Protein AF-A0A920N2B6-F1 (afdb_monomer_lite)

Foldseek 3Di:
DPPVVVVCCVVVVVVVVVVVCVVVVVVVVVVVVVVQCLCCQAVCDDPNHRNQQDVVNVGDHDHPPPSVDDPPPPD

Secondary structure (DSSP, 8-state):
--SHHHHHHHHHHHHHHHHHHHHHHHHHHHHHHHHHHHHHHHHSEETTEESS-BGGGTSSB---HHHHS-TT---

pLDDT: mean 70.46, std 12.67, range [40.31, 88.88]

Sequence (75 aa):
MGRAEGFAMKNGVAVSFMDGLGNGLGYSLILLLVAFVRELFGSGKLYGVTVLPLTTEGGWFEANGLLLLPPSASS

Radius of gyration: 22.32 Å; chains: 1; bounding box: 45×24×61 Å

Structure (mmCIF, N/CA/C/O backbone):
data_AF-A0A920N2B6-F1
#
_entry.id   AF-A0A920N2B6-F1
#
loop_
_atom_site.group_PDB
_atom_site.id
_atom_site.type_symbol
_atom_site.label_atom_id
_atom_site.label_alt_id
_atom_site.label_comp_id
_atom_site.label_asym_id
_atom_site.label_entity_id
_atom_site.label_seq_id
_atom_site.pdbx_PDB_ins_code
_atom_site.Cartn_x
_atom_site.Cartn_y
_atom_site.Cartn_z
_atom_site.occupancy
_atom_site.B_iso_or_equiv
_atom_site.auth_seq_id
_atom_site.auth_comp_id
_atom_site.auth_asym_id
_atom_site.auth_atom_id
_atom_site.pdbx_PDB_model_num
ATOM 1 N N . MET A 1 1 ? 27.949 6.203 -40.475 1.00 56.38 1 MET A N 1
ATOM 2 C CA . MET A 1 1 ? 27.148 6.442 -39.257 1.00 56.38 1 MET A CA 1
ATOM 3 C C . MET A 1 1 ? 25.744 6.762 -39.737 1.00 56.38 1 MET A C 1
ATOM 5 O O . MET A 1 1 ? 25.574 7.792 -40.357 1.00 56.38 1 MET A O 1
ATOM 9 N N . GLY A 1 2 ? 24.819 5.807 -39.700 1.00 54.34 2 GLY A N 1
ATOM 10 C CA . GLY A 1 2 ? 23.514 5.979 -40.364 1.00 54.34 2 GLY A CA 1
ATOM 11 C C . GLY A 1 2 ? 22.797 4.680 -40.734 1.00 54.34 2 GLY A C 1
ATOM 12 O O . GLY A 1 2 ? 21.605 4.690 -41.016 1.00 54.34 2 GLY A O 1
ATOM 13 N N . ARG A 1 3 ? 23.496 3.536 -40.701 1.00 57.56 3 ARG A N 1
ATOM 14 C CA . ARG A 1 3 ? 22.884 2.197 -40.853 1.00 57.56 3 ARG A CA 1
ATOM 15 C C . ARG A 1 3 ? 23.127 1.274 -39.654 1.00 57.56 3 ARG A C 1
ATOM 17 O O . ARG A 1 3 ? 22.269 0.454 -39.357 1.00 57.56 3 ARG A O 1
ATOM 24 N N . ALA A 1 4 ? 24.236 1.444 -38.930 1.00 54.28 4 ALA A N 1
ATOM 25 C CA . ALA A 1 4 ? 24.537 0.671 -37.720 1.00 54.28 4 ALA A CA 1
ATOM 26 C C . ALA A 1 4 ? 23.738 1.148 -36.487 1.00 54.28 4 ALA A C 1
ATOM 28 O O . ALA A 1 4 ? 23.272 0.328 -35.704 1.00 54.28 4 ALA A O 1
ATOM 29 N N . GLU A 1 5 ? 23.492 2.456 -36.357 1.00 56.81 5 GLU A N 1
ATOM 30 C CA . GLU A 1 5 ? 22.741 3.040 -35.230 1.00 56.81 5 GLU A CA 1
ATOM 31 C C . GLU A 1 5 ? 21.247 2.687 -35.296 1.00 56.81 5 GLU A C 1
ATOM 33 O O . GLU A 1 5 ? 20.645 2.307 -34.295 1.00 56.81 5 GLU A O 1
ATOM 38 N N . GLY A 1 6 ? 20.660 2.695 -36.498 1.00 53.28 6 GLY A N 1
ATOM 39 C CA . GLY A 1 6 ? 19.259 2.317 -36.706 1.00 53.28 6 GLY A CA 1
ATOM 40 C C . GLY A 1 6 ? 18.973 0.822 -36.509 1.00 53.28 6 GLY A C 1
ATOM 41 O O . GLY A 1 6 ? 17.865 0.460 -36.122 1.00 53.28 6 GLY A O 1
ATOM 42 N N . PHE A 1 7 ? 19.954 -0.062 -36.734 1.00 51.72 7 PHE A N 1
ATOM 43 C CA . PHE A 1 7 ? 19.781 -1.512 -36.548 1.00 51.72 7 PHE A CA 1
ATOM 44 C C . PHE A 1 7 ? 20.020 -1.954 -35.091 1.00 51.72 7 PHE A C 1
ATOM 46 O O . PHE A 1 7 ? 19.345 -2.869 -34.611 1.00 51.72 7 PHE A O 1
ATOM 53 N N . ALA A 1 8 ? 20.906 -1.257 -34.366 1.00 53.16 8 ALA A N 1
ATOM 54 C CA . ALA A 1 8 ? 21.091 -1.419 -32.922 1.00 53.16 8 ALA A CA 1
ATOM 55 C C . ALA A 1 8 ? 19.874 -0.914 -32.132 1.00 53.16 8 ALA A C 1
ATOM 57 O O . ALA A 1 8 ? 19.440 -1.568 -31.187 1.00 53.16 8 ALA A O 1
ATOM 58 N N . MET A 1 9 ? 19.251 0.187 -32.573 1.00 54.06 9 MET A N 1
ATOM 59 C CA . MET A 1 9 ? 18.012 0.672 -31.967 1.00 54.06 9 MET A CA 1
ATOM 60 C C . MET A 1 9 ? 16.836 -0.285 -32.189 1.00 54.06 9 MET A C 1
ATOM 62 O O . MET A 1 9 ? 16.080 -0.517 -31.263 1.00 54.06 9 MET A O 1
ATOM 66 N N . LYS A 1 10 ? 16.672 -0.942 -33.341 1.00 52.06 10 LYS A N 1
ATOM 67 C CA . LYS A 1 10 ? 15.501 -1.829 -33.530 1.00 52.06 10 LYS A CA 1
ATOM 68 C C . LYS A 1 10 ? 15.541 -3.131 -32.712 1.00 52.06 10 LYS A C 1
ATOM 70 O O . LYS A 1 10 ? 14.479 -3.601 -32.320 1.00 52.06 10 LYS A O 1
ATOM 75 N N . ASN A 1 11 ? 16.721 -3.688 -32.424 1.00 52.75 11 ASN A N 1
ATOM 76 C CA . ASN A 1 11 ? 16.852 -4.899 -31.594 1.00 52.75 11 ASN A CA 1
ATOM 77 C C . ASN A 1 11 ? 17.089 -4.577 -30.106 1.00 52.75 11 ASN A C 1
ATOM 79 O O . ASN A 1 11 ? 16.612 -5.305 -29.242 1.00 52.75 11 ASN A O 1
ATOM 83 N N . GLY A 1 12 ? 17.767 -3.466 -29.799 1.00 58.22 12 GLY A N 1
ATOM 84 C CA . GLY A 1 12 ? 17.991 -2.997 -28.431 1.00 58.22 12 GLY A CA 1
ATOM 85 C C . GLY A 1 12 ? 16.791 -2.269 -27.826 1.00 58.22 12 GLY A C 1
ATOM 86 O O . GLY A 1 12 ? 16.525 -2.454 -26.651 1.00 58.22 12 GLY A O 1
ATOM 87 N N . VAL A 1 13 ? 16.005 -1.506 -28.598 1.00 60.50 13 VAL A N 1
ATOM 88 C CA . VAL A 1 13 ? 14.857 -0.752 -28.050 1.00 60.50 13 VAL A CA 1
ATOM 89 C C . VAL A 1 13 ? 13.761 -1.685 -27.553 1.00 60.50 13 VAL A C 1
ATOM 91 O O . VAL A 1 13 ? 13.224 -1.430 -26.488 1.00 60.50 13 VAL A O 1
ATOM 94 N N . ALA A 1 14 ? 13.447 -2.780 -28.254 1.00 62.44 14 ALA A N 1
ATOM 95 C CA . ALA A 1 14 ? 12.442 -3.732 -27.773 1.00 62.44 14 ALA A CA 1
ATOM 96 C C . ALA A 1 14 ? 12.896 -4.446 -26.486 1.00 62.44 14 ALA A C 1
ATOM 98 O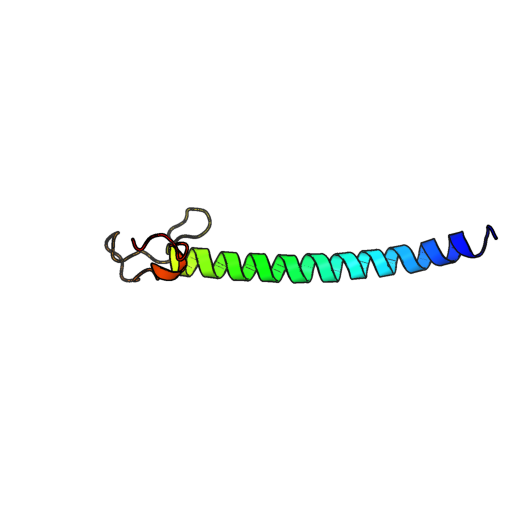 O . ALA A 1 14 ? 12.114 -4.579 -25.548 1.00 62.44 14 ALA A O 1
ATOM 99 N N . VAL A 1 15 ? 14.168 -4.853 -26.418 1.00 64.69 15 VAL A N 1
ATOM 100 C CA . VAL A 1 15 ? 14.749 -5.516 -25.239 1.00 64.69 15 VAL A CA 1
ATOM 101 C C . VAL A 1 15 ? 14.879 -4.543 -24.062 1.00 64.69 15 VAL A C 1
ATOM 103 O O . VAL A 1 15 ? 14.448 -4.869 -22.963 1.00 64.69 15 VAL A O 1
ATOM 106 N N . SER A 1 16 ? 15.378 -3.325 -24.280 1.00 67.19 16 SER A N 1
ATOM 107 C CA . SER A 1 16 ? 15.481 -2.281 -23.250 1.00 67.19 16 SER A CA 1
ATOM 108 C C . SER A 1 16 ? 14.122 -1.719 -22.824 1.00 67.19 16 SER A C 1
ATOM 110 O O . SER A 1 16 ? 13.969 -1.314 -21.677 1.00 67.19 16 SER A O 1
ATOM 112 N N . PHE A 1 17 ? 13.116 -1.712 -23.702 1.00 70.12 17 PHE A N 1
ATOM 113 C CA . PHE A 1 17 ? 11.739 -1.370 -23.337 1.00 70.12 17 PHE A CA 1
ATOM 114 C C . PHE A 1 17 ? 11.121 -2.455 -22.453 1.00 70.12 17 PHE A C 1
ATOM 116 O O . PHE A 1 17 ? 10.485 -2.133 -21.456 1.00 70.12 17 PHE A O 1
ATOM 123 N N . MET A 1 18 ? 11.352 -3.732 -22.770 1.00 69.12 18 MET A N 1
ATOM 124 C CA . MET A 1 18 ? 10.904 -4.861 -21.950 1.00 69.12 18 MET A CA 1
ATOM 125 C C . MET A 1 18 ? 11.616 -4.909 -20.590 1.00 69.12 18 MET A C 1
ATOM 127 O O . MET A 1 18 ? 10.978 -5.202 -19.585 1.00 69.12 18 MET A O 1
ATOM 131 N N . ASP A 1 19 ? 12.907 -4.574 -20.541 1.00 71.25 19 ASP A N 1
ATOM 132 C CA . ASP A 1 19 ? 13.695 -4.476 -19.304 1.00 71.25 19 ASP A CA 1
ATOM 133 C C . ASP A 1 19 ? 13.280 -3.265 -18.449 1.00 71.25 19 ASP A C 1
ATOM 135 O O . ASP A 1 19 ? 13.058 -3.382 -17.245 1.00 71.25 19 ASP A O 1
ATOM 139 N N . GLY A 1 20 ? 13.053 -2.106 -19.077 1.00 71.00 20 GLY A N 1
ATOM 140 C CA . GLY A 1 20 ? 12.497 -0.923 -18.416 1.00 71.00 20 GLY A CA 1
ATOM 141 C C . GLY A 1 20 ? 11.077 -1.153 -17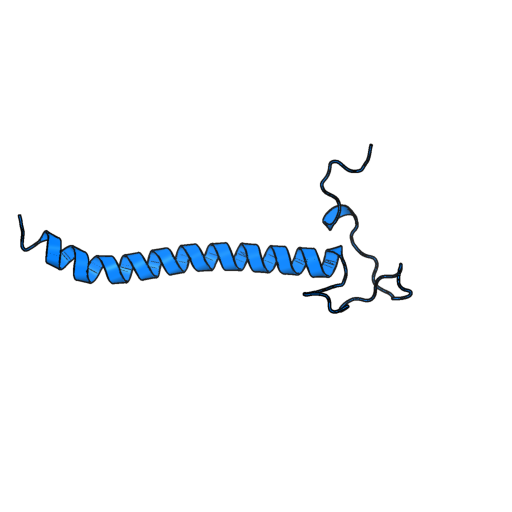.890 1.00 71.00 20 GLY A C 1
ATOM 142 O O . GLY A 1 20 ? 10.752 -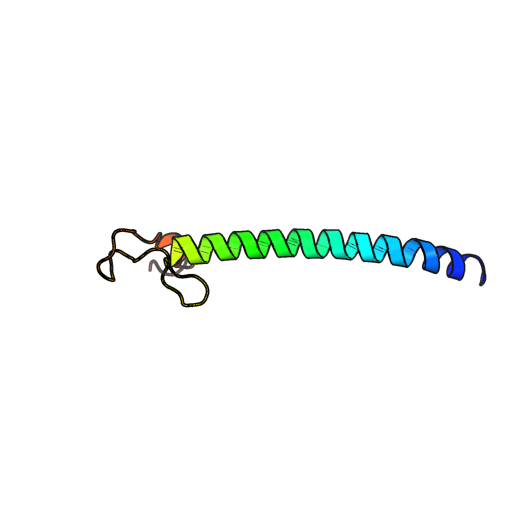0.724 -16.783 1.00 71.00 20 GLY A O 1
ATOM 143 N N . LEU A 1 21 ? 10.247 -1.883 -18.641 1.00 76.81 21 LEU A N 1
ATOM 144 C CA . LEU A 1 21 ? 8.922 -2.313 -18.204 1.00 76.81 21 LEU A CA 1
ATOM 145 C C . LEU A 1 21 ? 9.025 -3.335 -17.066 1.00 76.81 21 LEU A C 1
ATOM 147 O O . LEU A 1 21 ? 8.290 -3.218 -16.096 1.00 76.81 21 LEU A O 1
ATOM 151 N N . GLY A 1 22 ? 9.952 -4.290 -17.132 1.00 76.62 22 GLY A N 1
ATOM 152 C CA . GLY A 1 22 ? 10.202 -5.267 -16.072 1.00 76.62 22 GLY A CA 1
ATOM 153 C C . GLY A 1 22 ? 10.639 -4.613 -14.761 1.00 76.62 22 GLY A C 1
ATOM 154 O O . GLY A 1 22 ? 10.058 -4.891 -13.714 1.00 76.62 22 GLY A O 1
ATOM 155 N N . ASN A 1 23 ? 11.586 -3.676 -14.819 1.00 76.81 23 ASN A N 1
ATOM 156 C CA . ASN A 1 23 ? 12.008 -2.904 -13.651 1.00 76.81 23 ASN A CA 1
ATOM 157 C C . ASN A 1 23 ? 10.881 -1.994 -13.141 1.00 76.81 23 ASN A C 1
ATOM 159 O O . ASN A 1 23 ? 10.567 -2.009 -11.953 1.00 76.81 23 ASN A O 1
ATOM 163 N N . GLY A 1 24 ? 10.213 -1.248 -14.024 1.00 78.56 24 GLY A N 1
ATOM 164 C CA . GLY A 1 24 ? 9.119 -0.349 -13.647 1.00 78.56 24 GLY A CA 1
ATOM 165 C C . GLY A 1 24 ? 7.917 -1.082 -13.046 1.00 78.56 24 GLY A C 1
ATOM 166 O O . GLY A 1 24 ? 7.409 -0.674 -12.001 1.00 78.56 24 GLY A O 1
ATOM 167 N N . LEU A 1 25 ? 7.486 -2.189 -13.656 1.00 85.06 25 LEU A N 1
ATOM 168 C CA . LEU A 1 25 ? 6.411 -3.043 -13.147 1.00 85.06 25 LEU A CA 1
ATOM 169 C C . LEU A 1 25 ? 6.830 -3.774 -11.874 1.00 85.06 25 LEU A C 1
ATOM 171 O O . LEU A 1 25 ? 6.013 -3.880 -10.969 1.00 85.06 25 LEU A O 1
ATOM 175 N N . GLY A 1 26 ? 8.079 -4.231 -11.768 1.00 83.50 26 GLY A N 1
ATOM 176 C CA . GLY A 1 26 ? 8.597 -4.874 -10.561 1.00 83.50 26 GLY A CA 1
ATOM 177 C C . GLY A 1 26 ? 8.532 -3.947 -9.348 1.00 83.50 26 GLY A C 1
ATOM 178 O O . GLY A 1 26 ? 7.936 -4.297 -8.330 1.00 83.50 26 GLY A O 1
ATOM 179 N N . TYR A 1 27 ? 9.057 -2.724 -9.474 1.00 83.44 27 TYR A N 1
ATOM 180 C CA . TYR A 1 27 ? 8.979 -1.725 -8.405 1.00 83.44 27 TYR A CA 1
ATOM 181 C C . TYR A 1 27 ? 7.539 -1.295 -8.114 1.00 83.44 27 TYR A C 1
ATOM 183 O O . TYR A 1 27 ? 7.145 -1.205 -6.952 1.00 83.44 27 TYR A O 1
ATOM 191 N N . SER A 1 28 ? 6.732 -1.080 -9.152 1.00 84.44 28 SER A N 1
ATOM 192 C CA . SER A 1 28 ? 5.327 -0.694 -8.987 1.00 84.44 28 SER A CA 1
ATOM 193 C C . SER A 1 28 ? 4.512 -1.791 -8.297 1.00 84.44 28 SER A C 1
ATOM 195 O O . SER A 1 28 ? 3.692 -1.490 -7.435 1.00 84.44 28 SER A O 1
ATOM 197 N N . LEU A 1 29 ? 4.773 -3.063 -8.609 1.00 87.25 29 LEU A N 1
ATOM 198 C CA . LEU A 1 29 ? 4.138 -4.210 -7.965 1.00 87.25 29 LEU A CA 1
ATOM 199 C C . LEU A 1 29 ? 4.511 -4.293 -6.483 1.00 87.25 29 LEU A C 1
ATOM 201 O O . LEU A 1 29 ? 3.635 -4.524 -5.656 1.00 87.25 29 LEU A O 1
ATOM 205 N N . ILE A 1 30 ? 5.778 -4.053 -6.132 1.00 88.75 30 ILE A N 1
ATOM 206 C CA . ILE A 1 30 ? 6.215 -4.009 -4.729 1.00 88.75 30 ILE A CA 1
ATOM 207 C C . ILE A 1 30 ? 5.486 -2.889 -3.979 1.00 88.75 30 ILE A C 1
ATOM 209 O O . ILE A 1 30 ? 4.952 -3.128 -2.898 1.00 88.75 30 ILE A O 1
ATOM 213 N N . LEU A 1 31 ? 5.412 -1.685 -4.552 1.00 88.88 31 LEU A N 1
ATOM 214 C CA . LEU A 1 31 ? 4.706 -0.561 -3.932 1.00 88.88 31 LEU A CA 1
ATOM 215 C C . LEU A 1 31 ? 3.206 -0.837 -3.778 1.00 88.88 31 LEU A C 1
ATOM 217 O O . LEU A 1 31 ? 2.642 -0.538 -2.728 1.00 88.88 31 LEU A O 1
ATOM 221 N N . LEU A 1 32 ? 2.573 -1.451 -4.781 1.00 88.44 32 LEU A N 1
ATOM 222 C CA . LEU A 1 32 ? 1.170 -1.865 -4.716 1.00 88.44 32 LEU A CA 1
ATOM 223 C C . LEU A 1 32 ? 0.938 -2.932 -3.644 1.00 88.44 32 LEU A C 1
ATOM 225 O O . LEU A 1 32 ? -0.017 -2.817 -2.882 1.00 88.44 32 LEU A O 1
ATOM 229 N N . LEU A 1 33 ? 1.812 -3.936 -3.537 1.00 88.19 33 LEU A N 1
ATOM 230 C CA . LEU A 1 33 ? 1.718 -4.971 -2.505 1.00 88.19 33 LEU A CA 1
ATOM 231 C C . LEU A 1 33 ? 1.889 -4.387 -1.100 1.00 88.19 33 LEU A C 1
ATOM 233 O O . LEU A 1 33 ? 1.108 -4.699 -0.204 1.00 88.19 33 LEU A O 1
ATOM 237 N N . VAL A 1 34 ? 2.872 -3.506 -0.902 1.00 87.25 34 VAL A N 1
ATOM 238 C CA . VAL A 1 34 ? 3.076 -2.827 0.385 1.00 87.25 34 VAL A CA 1
ATOM 239 C C . VAL A 1 34 ? 1.881 -1.932 0.722 1.00 87.25 34 VAL A C 1
ATOM 241 O O . VAL A 1 34 ? 1.412 -1.951 1.859 1.00 87.25 34 VAL A O 1
ATOM 244 N N . ALA A 1 35 ? 1.343 -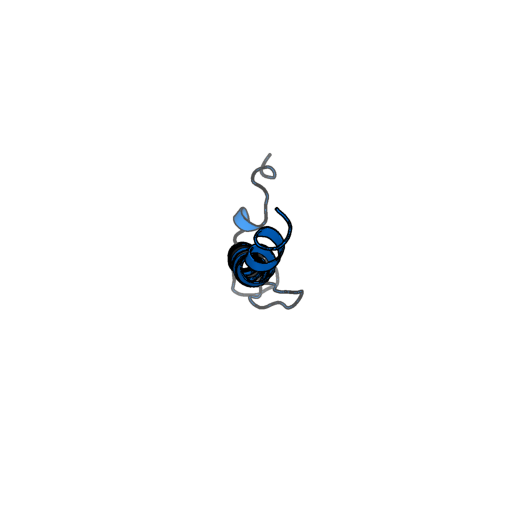1.190 -0.252 1.00 85.56 35 ALA A N 1
ATOM 245 C CA . ALA A 1 35 ? 0.149 -0.368 -0.068 1.00 85.56 35 ALA A CA 1
ATOM 246 C C . ALA A 1 35 ? -1.085 -1.215 0.282 1.00 85.56 35 ALA A C 1
ATOM 248 O O . ALA A 1 35 ? -1.813 -0.862 1.205 1.00 85.56 35 ALA A O 1
ATOM 249 N N . PHE A 1 36 ? -1.273 -2.356 -0.386 1.00 86.62 36 PHE A N 1
ATOM 250 C CA . PHE A 1 36 ? -2.352 -3.306 -0.115 1.00 86.62 36 PHE A CA 1
ATOM 251 C C . PHE A 1 36 ? -2.288 -3.847 1.316 1.00 86.62 36 PHE A C 1
ATOM 253 O O . PHE A 1 36 ? -3.277 -3.802 2.045 1.00 86.62 36 PHE A O 1
ATOM 260 N N . VAL A 1 37 ? -1.110 -4.313 1.746 1.00 84.50 37 VAL A N 1
ATOM 261 C CA . VAL A 1 37 ? -0.887 -4.784 3.121 1.00 84.50 37 VAL A CA 1
ATOM 262 C C . VAL A 1 37 ? -1.144 -3.645 4.110 1.00 84.50 37 VAL A C 1
ATOM 264 O O . VAL A 1 37 ? -1.834 -3.840 5.109 1.00 84.50 37 VAL A O 1
ATOM 267 N N . ARG A 1 38 ? -0.660 -2.432 3.822 1.00 83.75 38 ARG A N 1
ATOM 268 C CA . ARG A 1 38 ? -0.895 -1.268 4.683 1.00 83.75 38 ARG A CA 1
ATOM 269 C C . ARG A 1 38 ? -2.382 -0.948 4.830 1.00 83.75 38 ARG A C 1
ATOM 271 O O . ARG A 1 38 ? -2.830 -0.674 5.936 1.00 83.75 38 ARG A O 1
ATOM 278 N N . GLU A 1 39 ? -3.139 -0.958 3.738 1.00 82.38 39 GLU A N 1
ATOM 279 C CA . GLU A 1 39 ? -4.569 -0.635 3.750 1.00 82.38 39 GLU A CA 1
ATOM 280 C C . GLU A 1 39 ? -5.377 -1.705 4.494 1.00 82.38 39 GLU A C 1
ATOM 282 O O . GLU A 1 39 ? -6.160 -1.367 5.388 1.00 82.38 39 GLU A O 1
ATOM 287 N N . LEU A 1 40 ? -5.090 -2.983 4.214 1.00 83.00 40 LEU A N 1
ATOM 288 C CA . LEU A 1 40 ? -5.748 -4.130 4.833 1.00 83.00 40 LEU A CA 1
ATOM 289 C C . LEU A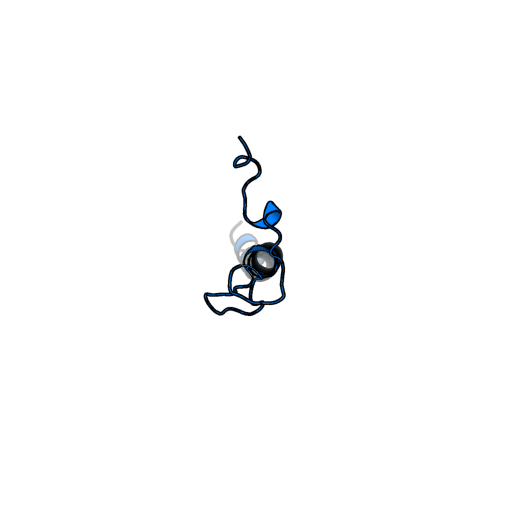 1 40 ? -5.491 -4.209 6.343 1.00 83.00 40 LEU A C 1
ATOM 291 O O . LEU A 1 40 ? -6.438 -4.309 7.113 1.00 83.00 40 LEU A O 1
ATOM 295 N N . PHE A 1 41 ? -4.235 -4.155 6.790 1.00 79.56 41 PHE A N 1
ATOM 296 C CA . PHE A 1 41 ? -3.906 -4.295 8.218 1.00 79.56 41 PHE A CA 1
ATOM 297 C C . PHE A 1 41 ? -3.989 -2.979 8.996 1.00 79.56 41 PHE A C 1
ATOM 299 O O . PHE A 1 41 ? -4.104 -2.990 10.223 1.00 79.56 41 PHE A O 1
ATOM 306 N N . GLY A 1 42 ? -3.928 -1.849 8.295 1.00 76.56 42 GLY A N 1
ATOM 307 C CA . GLY A 1 42 ? -4.150 -0.538 8.877 1.00 76.56 42 GLY A CA 1
ATOM 308 C C . GLY A 1 42 ? -5.631 -0.302 9.135 1.00 76.56 42 GLY A C 1
ATOM 309 O O . GLY A 1 42 ? -6.015 -0.076 10.272 1.00 76.56 42 GLY A O 1
ATOM 310 N N . SER A 1 43 ? -6.472 -0.361 8.100 1.00 74.44 43 SER A N 1
ATOM 311 C CA . SER A 1 43 ? -7.880 0.064 8.186 1.00 74.44 43 SER A CA 1
ATOM 312 C C . SER A 1 43 ? -8.894 -1.073 8.174 1.00 74.44 43 SER A C 1
ATOM 314 O O . SER A 1 43 ? -10.086 -0.810 8.308 1.00 74.44 43 SER A O 1
ATOM 316 N N . GLY A 1 44 ? -8.457 -2.319 7.958 1.00 75.38 44 GLY A N 1
ATOM 317 C CA . GLY A 1 44 ? -9.346 -3.471 7.786 1.00 75.38 44 GLY A CA 1
ATOM 318 C C . GLY A 1 44 ? -10.206 -3.424 6.522 1.00 75.38 44 GLY A C 1
ATOM 319 O O . GLY A 1 44 ? -11.045 -4.302 6.300 1.00 75.38 44 GLY A O 1
ATOM 320 N N . LYS A 1 45 ? -10.011 -2.412 5.672 1.00 77.00 45 LYS A N 1
ATOM 321 C CA . LYS A 1 45 ? -10.770 -2.187 4.445 1.00 77.00 45 LYS A CA 1
ATOM 322 C C . LYS A 1 45 ? -9.831 -2.295 3.248 1.00 77.00 45 LYS A C 1
ATOM 324 O O . LYS A 1 45 ? -8.649 -1.988 3.341 1.00 77.00 45 LYS A O 1
ATOM 329 N N . LEU A 1 46 ? -10.367 -2.764 2.130 1.00 79.38 46 LEU A N 1
ATOM 330 C CA . LEU A 1 46 ? -9.693 -2.778 0.837 1.00 79.38 46 LEU A CA 1
ATOM 331 C C . LEU A 1 46 ? -10.651 -2.211 -0.195 1.00 79.38 46 LEU A C 1
ATOM 333 O O . LEU A 1 46 ? -11.757 -2.730 -0.347 1.00 79.38 46 LEU A O 1
ATOM 337 N N . TYR A 1 47 ? -10.248 -1.146 -0.891 1.00 75.31 47 TYR A N 1
ATOM 338 C CA . TYR A 1 47 ? -11.076 -0.516 -1.930 1.00 75.31 47 TYR A CA 1
ATOM 339 C C . TYR A 1 47 ? -12.497 -0.149 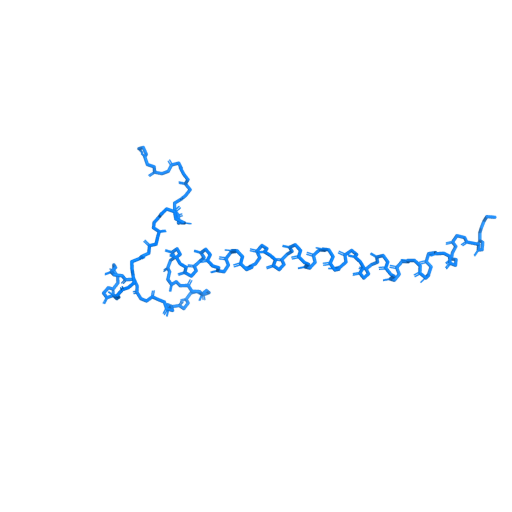-1.445 1.00 75.31 47 TYR A C 1
ATOM 341 O O . TYR A 1 47 ? -13.465 -0.213 -2.200 1.00 75.31 47 TYR A O 1
ATOM 349 N N . GLY A 1 48 ? -12.641 0.213 -0.164 1.00 72.62 48 GLY A N 1
ATOM 350 C CA . GLY A 1 48 ? -13.928 0.560 0.455 1.00 72.62 48 GLY A CA 1
ATOM 351 C C . GLY A 1 48 ? -14.781 -0.627 0.924 1.00 72.62 48 GLY A C 1
ATOM 352 O O . GLY A 1 48 ? -15.824 -0.410 1.537 1.00 72.62 48 GLY A O 1
ATOM 353 N N . VAL A 1 49 ? -14.340 -1.869 0.703 1.00 76.19 49 VAL A N 1
ATOM 354 C CA . VAL A 1 49 ? -14.983 -3.076 1.239 1.00 76.19 49 VAL A CA 1
ATOM 355 C C . VAL A 1 49 ? -14.326 -3.452 2.565 1.00 76.19 49 VAL A C 1
ATOM 357 O O . VAL A 1 49 ? -13.106 -3.593 2.639 1.00 76.19 49 VAL A O 1
ATOM 360 N N . THR A 1 50 ? -15.123 -3.628 3.620 1.00 79.50 50 THR A N 1
ATOM 361 C CA . THR A 1 50 ? -14.633 -4.127 4.913 1.00 79.50 50 THR A CA 1
ATOM 362 C C . THR A 1 50 ? -14.297 -5.611 4.793 1.00 79.50 50 THR A C 1
ATOM 364 O O . THR A 1 50 ? -15.187 -6.434 4.599 1.00 79.50 50 THR A O 1
ATOM 367 N N . VAL A 1 51 ? -13.011 -5.945 4.904 1.00 82.56 51 VAL A N 1
ATOM 368 C CA . VAL A 1 51 ? -12.505 -7.326 4.832 1.00 82.56 51 VAL A CA 1
ATOM 369 C C . VAL A 1 51 ? -12.209 -7.858 6.230 1.00 82.56 51 VAL A C 1
ATOM 371 O O . VAL A 1 51 ? -12.545 -8.995 6.550 1.00 82.56 51 VAL A O 1
ATOM 374 N N . LEU A 1 52 ? -11.625 -7.015 7.078 1.00 81.19 52 LEU A N 1
ATOM 375 C CA . LEU A 1 52 ? -11.385 -7.288 8.485 1.00 81.19 52 LEU A CA 1
ATOM 376 C C . LEU A 1 52 ? -12.234 -6.299 9.289 1.00 81.19 52 LEU A C 1
ATOM 378 O O . LEU A 1 52 ? -11.896 -5.118 9.337 1.00 81.19 52 LEU A O 1
ATOM 382 N N . PRO A 1 53 ? -13.366 -6.731 9.869 1.00 75.25 53 PRO A N 1
ATOM 383 C CA . PRO A 1 53 ? -14.208 -5.840 10.649 1.00 75.25 53 PRO A CA 1
ATOM 384 C C . PRO A 1 53 ? -13.455 -5.424 11.913 1.00 75.25 53 PRO A C 1
ATOM 386 O O . PRO A 1 53 ? -13.070 -6.273 12.726 1.00 75.25 53 PRO A O 1
ATOM 389 N N . LEU A 1 54 ? -13.226 -4.117 12.048 1.00 78.62 54 LEU A N 1
ATOM 390 C CA . LEU A 1 54 ? -12.473 -3.564 13.164 1.00 78.62 54 LEU A CA 1
ATOM 391 C C . LEU A 1 54 ? -13.239 -3.715 14.475 1.00 78.62 54 LEU A C 1
ATOM 393 O O . LEU A 1 54 ? -14.464 -3.591 14.496 1.00 78.62 54 LEU A O 1
ATOM 397 N N . THR A 1 55 ? -12.520 -3.866 15.585 1.00 75.81 55 THR A N 1
ATOM 398 C CA . THR A 1 55 ? -13.101 -3.850 16.938 1.00 75.81 55 THR A CA 1
ATOM 399 C C . THR A 1 55 ? -13.897 -2.565 17.212 1.00 75.81 55 THR A C 1
ATOM 401 O O . THR A 1 55 ? -14.920 -2.604 17.892 1.00 75.81 55 THR A O 1
ATOM 404 N N . THR A 1 56 ? -13.504 -1.433 16.611 1.00 69.69 56 THR A N 1
ATOM 405 C CA . THR A 1 56 ? -14.225 -0.145 16.685 1.00 69.69 56 THR A CA 1
ATOM 406 C C . THR A 1 56 ? -15.584 -0.151 15.980 1.00 69.69 56 THR A C 1
ATOM 408 O O . THR A 1 56 ? -16.459 0.634 16.335 1.00 69.69 56 THR A O 1
ATOM 411 N N . GLU A 1 57 ? -15.782 -1.041 15.006 1.00 71.69 57 GLU A N 1
ATOM 412 C CA . GLU A 1 57 ? -17.039 -1.238 14.272 1.00 71.69 57 GLU A CA 1
ATOM 413 C C . GLU A 1 57 ? -17.820 -2.466 14.797 1.00 71.69 57 GLU A C 1
ATOM 415 O O . GLU A 1 57 ? -18.785 -2.901 14.172 1.00 71.69 57 GLU A O 1
ATOM 420 N N . GLY A 1 58 ? -17.416 -3.041 15.941 1.00 72.19 58 GLY A N 1
ATOM 421 C CA . GLY A 1 58 ? -18.029 -4.241 16.531 1.00 72.19 58 GLY A CA 1
ATOM 422 C C . GLY A 1 58 ? -17.492 -5.572 15.988 1.00 72.19 58 GLY A C 1
ATOM 423 O O . GLY A 1 58 ? -18.102 -6.619 16.207 1.00 72.19 58 GLY A O 1
ATOM 424 N N . GLY A 1 59 ? -16.374 -5.542 15.261 1.00 80.62 59 GLY A N 1
ATOM 425 C CA . GLY A 1 59 ? -15.662 -6.721 14.777 1.00 80.62 59 GLY A CA 1
ATOM 426 C C . GLY A 1 59 ? -14.648 -7.293 15.773 1.00 80.62 59 GLY A C 1
ATOM 427 O O . GLY A 1 59 ? -14.663 -6.981 16.960 1.00 80.62 59 GLY A O 1
ATOM 428 N N . TRP A 1 60 ? -13.766 -8.163 15.280 1.00 75.25 60 TRP A N 1
ATOM 429 C CA . TRP A 1 60 ? -12.782 -8.904 16.086 1.00 75.25 60 TRP A CA 1
ATOM 430 C C . TRP A 1 60 ? -11.330 -8.513 15.787 1.00 75.25 60 TRP A C 1
ATOM 432 O O . TRP A 1 60 ? -10.414 -9.005 16.446 1.00 75.25 60 TRP A O 1
ATOM 442 N N . PHE A 1 61 ? -11.108 -7.677 14.769 1.00 78.12 61 PHE A N 1
ATOM 443 C CA . PHE A 1 61 ? -9.777 -7.312 14.310 1.00 78.12 61 PHE A CA 1
ATOM 444 C C . PHE A 1 61 ? -9.345 -5.960 14.885 1.00 78.12 61 PHE A C 1
ATOM 446 O O . PHE A 1 61 ? -9.954 -4.932 14.600 1.00 78.12 61 PHE A O 1
ATOM 453 N N . GLU A 1 62 ? -8.252 -5.945 15.645 1.00 75.38 62 GLU A N 1
ATOM 454 C CA . GLU A 1 62 ? -7.653 -4.699 16.121 1.00 75.38 62 GLU A CA 1
ATOM 455 C C . GLU A 1 62 ? -6.719 -4.131 15.047 1.00 75.38 62 GLU A C 1
ATOM 457 O O . GLU A 1 62 ? -5.683 -4.714 14.715 1.00 75.38 62 GLU A O 1
ATOM 462 N N . ALA A 1 63 ? -7.100 -2.984 14.490 1.00 71.12 63 ALA A N 1
ATOM 463 C CA . ALA A 1 63 ? -6.299 -2.275 13.505 1.00 71.12 63 ALA A CA 1
ATOM 464 C C . ALA A 1 63 ? -4.964 -1.802 14.095 1.00 71.12 63 ALA A C 1
ATOM 466 O O . ALA A 1 63 ? -4.911 -1.223 15.182 1.00 71.12 63 ALA A O 1
ATOM 467 N N . ASN A 1 64 ? -3.875 -1.966 13.339 1.00 70.56 64 ASN A N 1
ATOM 468 C CA . ASN A 1 64 ? -2.590 -1.389 13.725 1.00 70.56 64 ASN A CA 1
ATOM 469 C C . ASN A 1 64 ? -2.611 0.129 13.482 1.00 70.56 64 ASN A C 1
ATOM 471 O O . ASN A 1 64 ? -2.259 0.605 12.402 1.00 70.56 64 ASN A O 1
ATOM 475 N N . GLY A 1 65 ? -2.987 0.901 14.507 1.00 63.44 65 GLY A N 1
ATOM 476 C CA . GLY A 1 65 ? -3.022 2.369 14.452 1.00 63.44 65 GLY A CA 1
ATOM 477 C C . GLY A 1 65 ? -1.680 3.012 14.070 1.00 63.44 65 GLY A C 1
ATOM 478 O O . GLY A 1 65 ? -1.664 4.045 13.407 1.00 63.44 65 GLY A O 1
ATOM 479 N N . LEU A 1 66 ? -0.555 2.355 14.380 1.00 61.97 66 LEU A N 1
ATOM 480 C CA . LEU A 1 66 ? 0.799 2.757 13.960 1.00 61.97 66 LEU A CA 1
ATOM 481 C C . LEU A 1 66 ? 1.031 2.678 12.441 1.00 61.97 66 LEU A C 1
ATOM 483 O O . LEU A 1 66 ? 1.905 3.365 11.923 1.00 61.97 66 LEU A O 1
ATOM 487 N N . LEU A 1 67 ? 0.274 1.842 11.724 1.00 63.50 67 LEU A N 1
ATOM 488 C CA . LEU A 1 67 ? 0.352 1.706 10.265 1.00 63.50 67 LEU A CA 1
ATOM 489 C C . LEU A 1 67 ? -0.519 2.742 9.532 1.00 63.50 67 LEU A C 1
ATOM 491 O O . LEU A 1 67 ? -0.307 2.991 8.343 1.00 63.50 67 LEU A O 1
ATOM 495 N N . LEU A 1 68 ? -1.510 3.309 10.232 1.00 58.56 68 LEU A N 1
ATOM 496 C CA . LEU A 1 68 ? -2.436 4.322 9.722 1.00 58.56 68 LEU A CA 1
ATOM 497 C C . LEU A 1 68 ? -2.004 5.752 10.044 1.00 58.56 68 LEU A C 1
ATOM 499 O O . LEU A 1 68 ? -2.217 6.645 9.224 1.00 58.56 68 LEU A O 1
ATOM 503 N N . LEU A 1 69 ? -1.417 5.987 11.220 1.00 55.94 69 LEU A N 1
ATOM 504 C CA . LEU A 1 69 ? -0.898 7.300 11.576 1.00 55.94 69 LEU A CA 1
ATOM 505 C C . LEU A 1 69 ? 0.483 7.507 10.932 1.00 55.94 69 LEU A C 1
ATOM 507 O O . LEU A 1 69 ? 1.375 6.679 11.126 1.00 55.94 69 LEU A O 1
ATOM 511 N N . PRO A 1 70 ? 0.731 8.628 10.224 1.00 48.91 70 PRO A N 1
ATOM 512 C CA . PRO A 1 70 ? 2.104 9.072 10.027 1.00 48.91 70 PRO A CA 1
ATOM 513 C C . PRO A 1 70 ? 2.737 9.295 11.416 1.00 48.91 70 PRO A C 1
ATOM 515 O O . PRO A 1 70 ? 2.031 9.743 12.324 1.00 48.91 70 PRO A O 1
ATOM 518 N N . PRO A 1 71 ? 4.049 9.055 11.605 1.00 53.25 71 PRO A N 1
ATOM 519 C CA . PRO A 1 71 ? 4.735 9.152 12.906 1.00 53.25 71 PRO A CA 1
ATOM 520 C C . PRO A 1 71 ? 4.666 10.534 13.601 1.00 53.25 71 PRO A C 1
ATOM 522 O O . PRO A 1 71 ? 5.284 10.728 14.639 1.00 53.25 71 PRO A O 1
ATOM 525 N N . SER A 1 72 ? 3.923 11.499 13.049 1.00 49.66 72 SER A N 1
ATOM 526 C CA . SER A 1 72 ? 3.738 12.867 13.539 1.00 49.66 72 SER A CA 1
ATOM 527 C C . SER A 1 72 ? 2.460 13.096 14.366 1.00 49.66 72 SER A C 1
ATOM 529 O O . SER A 1 72 ? 2.285 14.201 14.866 1.00 49.66 72 SER A O 1
ATOM 531 N N . ALA A 1 73 ? 1.543 12.132 14.494 1.00 50.66 73 ALA A N 1
ATOM 532 C CA . ALA A 1 73 ? 0.229 12.369 15.117 1.00 50.66 73 ALA A CA 1
ATOM 533 C C . ALA A 1 73 ? 0.141 11.977 16.613 1.00 50.66 73 ALA A C 1
ATOM 535 O O . ALA A 1 73 ? -0.946 11.721 17.123 1.00 50.66 73 ALA A O 1
ATOM 536 N N . SER A 1 74 ? 1.274 11.949 17.326 1.00 43.28 74 SER A N 1
ATOM 537 C CA . SER A 1 74 ? 1.347 11.648 18.768 1.00 43.28 74 SER A CA 1
ATOM 538 C C . SER A 1 74 ? 1.815 12.824 19.645 1.00 43.28 74 SER A C 1
ATOM 540 O O . SER A 1 74 ? 2.449 12.586 20.672 1.00 43.28 74 SER A O 1
ATOM 542 N N . SER A 1 75 ? 1.540 14.076 19.259 1.00 40.31 75 SER A N 1
ATOM 543 C CA . SER A 1 75 ? 1.783 15.269 20.096 1.00 40.31 75 SER A CA 1
ATOM 544 C C . SER A 1 75 ? 0.503 16.035 20.381 1.00 40.31 75 SER A C 1
ATOM 546 O O . SER A 1 75 ? -0.190 16.330 19.380 1.00 40.31 75 SER A O 1
#